Protein AF-A0A8X7TJM4-F1 (afdb_monomer_lite)

Organism: Brassica carinata (NCBI:txid52824)

Radius of gyration: 32.13 Å; chains: 1; bounding box: 67×34×89 Å

Secondary structure (DSSP, 8-state):
-HHHHHHHHHHHHHHHHHHHHHHHHHHHHHHHHHHHHHHHHHHHHHHHHHHHHHHHHHHHHHHHHHTTSS-GGGS-HHHHHHHHHHHHHHHHHHHHHTT-----TTSHHHHHHHHH--

Sequence (118 aa):
MEKELDHMRKVVKELTKELKAMAMARKTVDVESYLKTKINNMKEELDHKRKVVKELEMDRLMHELENGRRSLGDLSQTEIDDLKSYTSNKITALNKLLGYPEHPEGDLLSAHLMTMMT

Foldseek 3Di:
DVVVVVVVVVVVVVVVVVVVVVVVVVVCVVVVVVVVVVVVVVVVVVVVVVVVVLLVVLVVVVVCPVVVVDDPVNDDPVNVVSNVVSVVVVVQVVCVVVVHPDDPPPPPVVVVVVVVVD

pLDDT: mean 85.02, std 14.14, range [48.44, 97.12]

Structure (mmCIF, N/CA/C/O backbone):
data_AF-A0A8X7TJM4-F1
#
_entry.id   AF-A0A8X7TJM4-F1
#
loop_
_atom_site.group_PDB
_atom_site.id
_atom_site.type_symbol
_atom_site.label_atom_id
_atom_site.label_alt_id
_atom_site.label_comp_id
_atom_site.label_asym_id
_atom_site.label_entity_id
_atom_site.label_seq_id
_atom_site.pdbx_PDB_ins_code
_atom_site.Cartn_x
_atom_site.Cartn_y
_atom_site.Cartn_z
_atom_site.occupancy
_atom_site.B_iso_or_equiv
_atom_site.auth_seq_id
_atom_site.auth_comp_id
_atom_site.auth_asym_id
_atom_site.auth_atom_id
_atom_site.pdbx_PDB_model_num
ATOM 1 N N . MET A 1 1 ? 45.144 1.906 -54.757 1.00 72.44 1 MET A N 1
ATOM 2 C CA . MET A 1 1 ? 43.947 1.119 -55.120 1.00 72.44 1 MET A CA 1
ATOM 3 C C . MET A 1 1 ? 43.697 -0.067 -54.183 1.00 72.44 1 MET A C 1
ATOM 5 O O . MET A 1 1 ? 42.753 -0.002 -53.414 1.00 72.44 1 MET A O 1
ATOM 9 N N . GLU A 1 2 ? 44.520 -1.123 -54.159 1.00 87.44 2 GLU A N 1
ATOM 10 C CA . GLU A 1 2 ? 44.219 -2.331 -53.351 1.00 87.44 2 GLU A CA 1
ATOM 11 C C . GLU A 1 2 ? 44.330 -2.116 -51.827 1.00 87.44 2 GLU A C 1
ATOM 13 O O . GLU A 1 2 ? 43.443 -2.511 -51.077 1.00 87.44 2 GLU A O 1
ATOM 18 N N . LYS A 1 3 ? 45.346 -1.370 -51.368 1.00 89.94 3 LYS A N 1
ATOM 19 C CA . LYS A 1 3 ? 45.481 -0.964 -49.952 1.00 89.94 3 LYS A CA 1
ATOM 20 C C . LYS A 1 3 ? 44.335 -0.066 -49.468 1.00 89.94 3 LYS A C 1
ATOM 22 O O . LYS A 1 3 ? 43.933 -0.148 -48.313 1.00 89.94 3 LYS A O 1
ATOM 27 N N . GLU A 1 4 ? 43.809 0.788 -50.343 1.00 90.12 4 GLU A N 1
ATOM 28 C CA . GLU A 1 4 ? 42.675 1.668 -50.026 1.00 90.12 4 GLU A CA 1
ATOM 29 C C . GLU A 1 4 ? 41.373 0.872 -49.954 1.00 90.12 4 GLU A C 1
ATOM 31 O O . GLU A 1 4 ? 40.573 1.090 -49.049 1.00 90.12 4 GLU A O 1
ATOM 36 N N . LEU A 1 5 ? 41.184 -0.096 -50.856 1.00 93.62 5 LEU A N 1
ATOM 37 C CA . LEU A 1 5 ? 40.059 -1.029 -50.797 1.00 93.62 5 LEU A CA 1
ATOM 38 C C . LEU A 1 5 ? 40.070 -1.842 -49.501 1.00 93.62 5 LEU A C 1
ATOM 40 O O . LEU A 1 5 ? 39.022 -2.012 -48.880 1.00 93.62 5 LEU A O 1
ATOM 44 N N . ASP A 1 6 ? 41.240 -2.301 -49.064 1.00 96.06 6 ASP A N 1
ATOM 45 C CA . ASP A 1 6 ? 41.367 -3.061 -47.821 1.00 96.06 6 ASP A CA 1
ATOM 46 C C . ASP A 1 6 ? 41.115 -2.187 -46.581 1.00 96.06 6 ASP A C 1
ATOM 48 O O . ASP A 1 6 ? 40.394 -2.576 -45.656 1.00 96.06 6 ASP A O 1
ATOM 52 N N . HIS A 1 7 ? 41.598 -0.940 -46.605 1.00 92.62 7 HIS A N 1
ATOM 53 C CA . HIS A 1 7 ? 41.282 0.049 -45.578 1.00 92.62 7 HIS A CA 1
ATOM 54 C C . HIS A 1 7 ? 39.775 0.333 -45.498 1.00 92.62 7 HIS A C 1
ATOM 56 O O . HIS A 1 7 ? 39.194 0.286 -44.413 1.00 92.62 7 HIS A O 1
ATOM 62 N N . MET A 1 8 ? 39.112 0.545 -46.638 1.00 94.75 8 MET A N 1
ATOM 63 C CA . MET A 1 8 ? 37.664 0.768 -46.688 1.00 94.75 8 MET A CA 1
ATOM 64 C C . MET A 1 8 ? 36.878 -0.444 -46.180 1.00 94.75 8 MET A C 1
ATOM 66 O O . MET A 1 8 ? 35.935 -0.278 -45.408 1.00 94.75 8 MET A O 1
ATOM 70 N N . ARG A 1 9 ? 37.284 -1.671 -46.531 1.00 96.25 9 ARG A N 1
ATOM 71 C CA . ARG A 1 9 ? 36.666 -2.897 -45.993 1.00 96.25 9 ARG A CA 1
ATOM 72 C C . ARG A 1 9 ? 36.775 -2.966 -44.475 1.00 96.25 9 ARG A C 1
ATOM 74 O O . ARG A 1 9 ? 35.802 -3.326 -43.810 1.00 96.25 9 ARG A O 1
ATOM 81 N N . LYS A 1 10 ? 37.931 -2.594 -43.921 1.00 95.88 10 LYS A N 1
ATOM 82 C CA . LYS A 1 10 ? 38.141 -2.542 -42.471 1.00 95.88 10 LYS A CA 1
ATOM 83 C C . LYS A 1 10 ? 37.224 -1.512 -41.806 1.00 95.88 10 LYS A C 1
ATOM 85 O O . LYS A 1 10 ? 36.568 -1.845 -40.824 1.00 95.88 10 LYS A O 1
ATOM 90 N N . VAL A 1 11 ? 37.118 -0.310 -42.371 1.00 94.69 11 VAL A N 1
ATOM 91 C CA . VAL A 1 11 ? 36.235 0.755 -41.861 1.00 94.69 11 VAL A CA 1
ATOM 92 C C . VAL A 1 11 ? 34.764 0.328 -41.892 1.00 94.69 11 VAL A C 1
ATOM 94 O O . VAL A 1 11 ? 34.069 0.444 -40.887 1.00 94.69 11 VAL A O 1
ATOM 97 N N . VAL A 1 12 ? 34.293 -0.248 -43.002 1.00 96.44 12 VAL A N 1
ATOM 98 C CA . VAL A 1 12 ? 32.906 -0.735 -43.128 1.00 96.44 12 VAL A CA 1
ATOM 99 C C . VAL A 1 12 ? 32.595 -1.824 -42.098 1.00 96.44 12 VAL A C 1
ATOM 101 O O . VAL A 1 12 ? 31.497 -1.858 -41.535 1.00 96.44 12 VAL A O 1
ATOM 104 N N . LYS A 1 13 ? 33.556 -2.710 -41.820 1.00 96.50 13 LYS A N 1
ATOM 105 C CA . LYS A 1 13 ? 33.395 -3.778 -40.828 1.00 96.50 13 LYS A CA 1
ATOM 106 C C . LYS A 1 13 ? 33.220 -3.223 -39.413 1.00 96.50 13 LYS A C 1
ATOM 108 O O . LYS A 1 13 ? 32.318 -3.677 -38.708 1.00 96.50 13 LYS A O 1
ATOM 113 N N . GLU A 1 14 ? 34.030 -2.242 -39.021 1.00 92.88 14 GLU A N 1
ATOM 114 C CA . GLU A 1 14 ? 33.910 -1.608 -37.702 1.00 92.88 14 GLU A CA 1
ATOM 115 C C . GLU A 1 14 ? 32.616 -0.796 -37.579 1.00 92.88 14 GLU A C 1
ATOM 117 O O . GLU A 1 14 ? 31.867 -1.000 -36.625 1.00 92.88 14 GLU A O 1
ATOM 122 N N . LEU A 1 15 ? 32.251 -0.008 -38.595 1.00 91.38 15 LEU A N 1
ATOM 123 C CA . LEU A 1 15 ? 30.978 0.727 -38.603 1.00 91.38 15 LEU A CA 1
ATOM 124 C C . LEU A 1 15 ? 29.764 -0.207 -38.496 1.00 91.38 15 LEU A C 1
ATOM 126 O O . LEU A 1 15 ? 28.801 0.081 -37.788 1.00 91.38 15 LEU A O 1
ATOM 130 N N . THR A 1 16 ? 29.810 -1.371 -39.148 1.00 93.56 16 THR A N 1
ATOM 131 C CA . THR A 1 16 ? 28.744 -2.381 -39.043 1.00 93.56 16 THR A CA 1
ATOM 132 C C . THR A 1 16 ? 28.656 -2.968 -37.632 1.00 93.56 16 THR A C 1
ATOM 134 O O . THR A 1 16 ? 27.563 -3.264 -37.141 1.00 93.56 16 THR A O 1
ATOM 137 N N . LYS A 1 17 ? 29.801 -3.159 -36.968 1.00 92.06 17 LYS A N 1
ATOM 138 C CA . LYS A 1 17 ? 29.870 -3.665 -35.594 1.00 92.06 17 LYS A CA 1
ATOM 139 C C . LYS A 1 17 ? 29.294 -2.647 -34.608 1.00 92.06 17 LYS A C 1
ATOM 141 O O . LYS A 1 17 ? 28.469 -3.022 -33.775 1.00 92.06 17 LYS A O 1
ATOM 146 N N . GLU A 1 18 ? 29.657 -1.377 -34.751 1.00 88.25 18 GLU A N 1
ATOM 147 C CA . GLU A 1 18 ? 29.117 -0.274 -33.949 1.00 88.25 18 GLU A CA 1
ATOM 148 C C . GLU A 1 18 ? 27.611 -0.097 -34.164 1.00 88.25 18 GLU A C 1
ATOM 150 O O . GLU A 1 18 ? 26.859 -0.003 -33.194 1.00 88.25 18 GLU A O 1
ATOM 155 N N . LEU A 1 19 ? 27.135 -0.156 -35.413 1.00 87.62 19 LEU A N 1
ATOM 156 C CA . LEU A 1 19 ? 25.708 -0.063 -35.732 1.00 87.62 19 LEU A CA 1
ATOM 157 C C . LEU A 1 19 ? 24.891 -1.171 -35.050 1.00 87.62 19 LEU A C 1
ATOM 159 O O . LEU A 1 19 ? 23.824 -0.912 -34.489 1.00 87.62 19 LEU A O 1
ATOM 163 N N . LYS A 1 20 ? 25.405 -2.408 -35.049 1.00 87.38 20 LYS A N 1
ATOM 164 C CA . LYS A 1 20 ? 24.773 -3.536 -34.346 1.00 87.38 20 LYS A CA 1
ATOM 165 C C . LYS A 1 20 ? 24.766 -3.333 -32.831 1.00 87.38 20 LYS A C 1
ATOM 167 O O . LYS A 1 20 ? 23.745 -3.601 -32.201 1.00 87.38 20 LYS A O 1
ATOM 172 N N . ALA A 1 21 ? 25.864 -2.845 -32.254 1.00 80.94 21 ALA A N 1
ATOM 173 C CA . ALA A 1 21 ? 25.948 -2.557 -30.824 1.00 80.94 21 ALA A CA 1
ATOM 174 C C . ALA A 1 21 ? 24.939 -1.474 -30.405 1.00 80.94 21 ALA A C 1
ATOM 176 O O . ALA A 1 21 ? 24.201 -1.671 -29.442 1.00 80.94 21 ALA A O 1
ATOM 177 N N . MET A 1 22 ? 24.826 -0.387 -31.177 1.00 82.31 22 MET A N 1
ATOM 178 C CA . MET A 1 22 ? 23.849 0.682 -30.936 1.00 82.31 22 MET A CA 1
ATOM 179 C C . MET A 1 22 ? 22.399 0.188 -31.035 1.00 82.31 22 MET A C 1
ATOM 181 O O . MET A 1 22 ? 21.570 0.534 -30.196 1.00 82.31 22 MET A O 1
ATOM 185 N N . ALA A 1 23 ? 22.079 -0.657 -32.021 1.00 77.12 23 ALA A N 1
ATOM 186 C CA . ALA A 1 23 ? 20.737 -1.223 -32.165 1.00 77.12 23 ALA A CA 1
ATOM 187 C C . ALA A 1 23 ? 20.355 -2.152 -30.997 1.00 77.12 23 ALA A C 1
ATOM 189 O O . ALA A 1 23 ? 19.211 -2.124 -30.539 1.00 77.12 23 ALA A O 1
ATOM 190 N N . MET A 1 24 ? 21.304 -2.954 -30.500 1.00 74.31 24 MET A N 1
ATOM 191 C CA . MET A 1 24 ? 21.094 -3.811 -29.329 1.00 74.31 24 MET A CA 1
ATOM 192 C C . MET A 1 24 ? 20.941 -2.981 -28.056 1.00 74.31 24 MET A C 1
ATOM 194 O O . MET A 1 24 ? 19.973 -3.191 -27.334 1.00 74.31 24 MET A O 1
ATOM 198 N N . ALA A 1 25 ? 21.814 -1.991 -27.840 1.00 71.31 25 ALA A N 1
ATOM 199 C CA . ALA A 1 25 ? 21.729 -1.072 -26.708 1.00 71.31 25 ALA A CA 1
ATOM 200 C C . ALA A 1 25 ? 20.385 -0.327 -26.675 1.00 71.31 25 ALA A C 1
ATOM 202 O O . ALA A 1 25 ? 19.761 -0.211 -25.626 1.00 71.31 25 ALA A O 1
ATOM 203 N N . ARG A 1 26 ? 19.883 0.122 -27.833 1.00 71.50 26 ARG A N 1
ATOM 204 C CA . ARG A 1 26 ? 18.571 0.777 -27.929 1.00 71.50 26 ARG A CA 1
ATOM 205 C C . ARG A 1 26 ? 17.424 -0.161 -27.543 1.00 71.50 26 ARG A C 1
ATOM 207 O O . ARG A 1 26 ? 16.535 0.258 -26.813 1.00 71.50 26 ARG A O 1
ATOM 214 N N . LYS A 1 27 ? 17.449 -1.419 -28.000 1.00 72.12 27 LYS A N 1
ATOM 215 C CA . LYS A 1 27 ? 16.436 -2.425 -27.630 1.00 72.12 27 LYS A CA 1
ATOM 216 C C . LYS A 1 27 ? 16.492 -2.784 -26.147 1.00 72.12 27 LYS A C 1
ATOM 218 O O . LYS A 1 27 ? 15.448 -2.936 -25.526 1.00 72.12 27 LYS A O 1
ATOM 223 N N . THR A 1 28 ? 17.685 -2.923 -25.573 1.00 66.56 28 THR A N 1
ATOM 224 C CA . THR A 1 28 ? 17.836 -3.263 -24.153 1.00 66.56 28 THR A CA 1
ATOM 225 C C . THR A 1 28 ? 17.431 -2.106 -23.252 1.00 66.56 28 THR A C 1
ATOM 227 O O . THR A 1 28 ? 16.730 -2.348 -22.282 1.00 66.56 28 THR A O 1
ATOM 230 N N . VAL A 1 29 ? 17.788 -0.863 -23.594 1.00 71.06 29 VAL A N 1
ATOM 231 C CA . VAL A 1 29 ? 17.386 0.333 -22.831 1.00 71.06 29 VAL A CA 1
ATOM 232 C C . VAL A 1 29 ? 15.867 0.524 -22.852 1.00 71.06 29 VAL A C 1
ATOM 234 O O . VAL A 1 29 ? 15.280 0.844 -21.821 1.00 71.06 29 VAL A O 1
ATOM 237 N N . ASP A 1 30 ? 15.220 0.282 -23.994 1.00 80.44 30 ASP A N 1
ATOM 238 C CA . ASP A 1 30 ? 13.761 0.373 -24.127 1.00 80.44 30 ASP A CA 1
ATOM 239 C C . ASP A 1 30 ? 13.044 -0.692 -23.278 1.00 80.44 30 ASP A C 1
ATOM 241 O O . ASP A 1 30 ? 12.149 -0.378 -22.492 1.00 80.44 30 ASP A O 1
ATOM 245 N N . VAL A 1 31 ? 13.512 -1.945 -23.333 1.00 81.50 31 VAL A N 1
ATOM 246 C CA . VAL A 1 31 ? 12.953 -3.043 -22.526 1.00 81.50 31 VAL A CA 1
ATOM 247 C C . VAL A 1 31 ? 13.236 -2.853 -21.034 1.00 81.50 31 VAL A C 1
ATOM 249 O O . VAL A 1 31 ? 12.342 -3.050 -20.214 1.00 81.50 31 VAL A O 1
ATOM 252 N N . GLU A 1 32 ? 14.449 -2.453 -20.655 1.00 86.62 32 GLU A N 1
ATOM 253 C CA . GLU A 1 32 ? 14.825 -2.228 -19.256 1.00 86.62 32 GLU A CA 1
ATOM 254 C C . GLU A 1 32 ? 14.021 -1.077 -18.640 1.00 86.62 32 GLU A C 1
ATOM 256 O O . GLU A 1 32 ? 13.465 -1.228 -17.551 1.00 86.62 32 GLU A O 1
ATOM 261 N N . SER A 1 33 ? 13.895 0.050 -19.348 1.00 86.56 33 SER A N 1
ATOM 262 C CA . SER A 1 33 ? 13.098 1.195 -18.896 1.00 86.56 33 SER A CA 1
ATOM 263 C C . SER A 1 33 ? 11.613 0.844 -18.760 1.00 86.56 33 SER A C 1
ATOM 265 O O . SER A 1 33 ? 10.980 1.165 -17.744 1.00 86.56 33 SER A O 1
ATOM 267 N N . TYR A 1 34 ? 11.068 0.112 -19.737 1.00 82.44 34 TYR A N 1
ATOM 268 C CA . TYR A 1 34 ? 9.696 -0.386 -19.698 1.00 82.44 34 TYR A CA 1
ATOM 269 C C . TYR A 1 34 ? 9.460 -1.312 -18.496 1.00 82.44 34 TYR A C 1
ATOM 271 O O . TYR A 1 34 ? 8.518 -1.106 -17.726 1.00 82.44 34 TYR A O 1
ATOM 279 N N . LEU A 1 35 ? 10.339 -2.297 -18.282 1.00 90.44 35 LEU A N 1
ATOM 280 C CA . LEU A 1 35 ? 10.242 -3.222 -17.151 1.00 90.44 35 LEU A CA 1
ATOM 281 C C . LEU A 1 35 ? 10.381 -2.497 -15.812 1.00 90.44 35 LEU A C 1
ATOM 283 O O . LEU A 1 35 ? 9.609 -2.771 -14.895 1.00 90.44 35 LEU A O 1
ATOM 287 N N . LYS A 1 36 ? 11.309 -1.541 -15.697 1.00 92.56 36 LYS A N 1
ATOM 288 C CA . LYS A 1 36 ? 11.491 -0.735 -14.483 1.00 92.56 36 LYS A CA 1
ATOM 289 C C . LYS A 1 36 ? 10.231 0.058 -14.142 1.00 92.56 36 LYS A C 1
ATOM 291 O O . LYS A 1 36 ? 9.787 0.027 -12.996 1.00 92.56 36 LYS A O 1
ATOM 296 N N . THR A 1 37 ? 9.623 0.704 -15.137 1.00 90.19 37 THR A N 1
ATOM 297 C CA . THR A 1 37 ? 8.341 1.408 -14.975 1.00 90.19 37 THR A CA 1
ATOM 298 C C . THR A 1 37 ? 7.244 0.445 -14.531 1.00 90.19 37 THR A C 1
ATOM 300 O O . THR A 1 37 ? 6.554 0.700 -13.548 1.00 90.19 37 THR A O 1
ATOM 303 N N . LYS A 1 38 ? 7.121 -0.715 -15.189 1.00 90.06 38 LYS A N 1
ATOM 304 C CA . LYS A 1 38 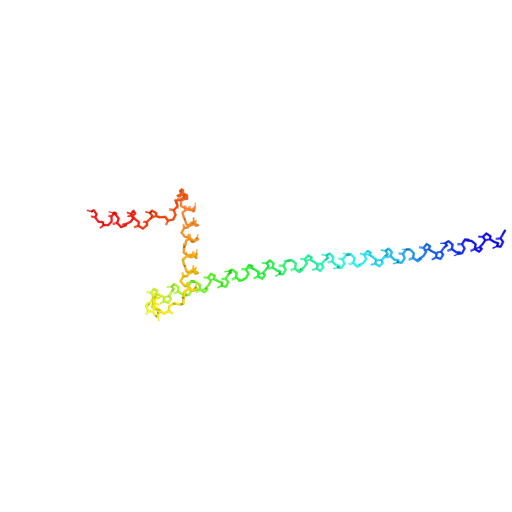? 6.100 -1.706 -14.835 1.00 90.06 38 LYS A CA 1
ATOM 305 C C . LYS A 1 38 ? 6.274 -2.230 -13.407 1.00 90.06 38 LYS A C 1
ATOM 307 O O . LYS A 1 38 ? 5.284 -2.370 -12.696 1.00 90.06 38 LYS A O 1
ATOM 312 N N . ILE A 1 39 ? 7.512 -2.490 -12.980 1.00 95.31 39 ILE A N 1
ATOM 313 C CA . ILE A 1 39 ? 7.838 -2.911 -11.610 1.00 95.31 39 ILE A CA 1
ATOM 314 C C . ILE A 1 39 ? 7.443 -1.838 -10.596 1.00 95.31 39 ILE A C 1
ATOM 316 O O . ILE A 1 39 ? 6.868 -2.180 -9.566 1.00 95.31 39 ILE A O 1
ATOM 320 N N . ASN A 1 40 ? 7.724 -0.565 -10.871 1.00 94.94 40 ASN A N 1
ATOM 321 C CA . ASN A 1 40 ? 7.342 0.524 -9.973 1.00 94.94 40 ASN A CA 1
ATOM 322 C C . ASN A 1 40 ? 5.822 0.624 -9.827 1.00 94.94 40 ASN A C 1
ATOM 324 O O . ASN A 1 40 ? 5.336 0.609 -8.701 1.00 94.94 40 ASN A O 1
ATOM 328 N N . ASN A 1 41 ? 5.074 0.580 -10.931 1.00 91.44 41 ASN A N 1
ATOM 329 C CA . ASN A 1 41 ? 3.611 0.595 -10.877 1.00 91.44 41 ASN A CA 1
ATOM 330 C C . ASN A 1 41 ? 3.064 -0.598 -10.073 1.00 91.44 41 ASN A C 1
ATOM 332 O O . ASN A 1 41 ? 2.165 -0.440 -9.256 1.00 91.44 41 ASN A O 1
ATOM 336 N N . MET A 1 42 ? 3.638 -1.795 -10.249 1.00 93.69 42 MET A N 1
ATOM 337 C CA . MET A 1 42 ? 3.242 -2.973 -9.464 1.00 93.69 42 MET A CA 1
ATOM 338 C C . MET A 1 42 ? 3.550 -2.817 -7.967 1.00 93.69 42 MET A C 1
ATOM 340 O O . MET A 1 42 ? 2.782 -3.305 -7.141 1.00 93.69 42 MET A O 1
ATOM 344 N N . LYS A 1 43 ? 4.652 -2.150 -7.600 1.00 96.56 43 LYS A N 1
ATOM 345 C CA . LYS A 1 43 ? 4.971 -1.843 -6.196 1.00 96.56 43 LYS A CA 1
ATOM 346 C C . LYS A 1 43 ? 3.969 -0.857 -5.600 1.00 96.56 43 LYS A C 1
ATOM 348 O O . LYS A 1 43 ? 3.465 -1.109 -4.513 1.00 96.56 43 LYS A O 1
ATOM 353 N N . GLU A 1 44 ? 3.641 0.206 -6.328 1.00 96.75 44 GLU A N 1
ATOM 354 C CA . GLU A 1 44 ? 2.642 1.194 -5.906 1.00 96.75 44 GLU A CA 1
ATOM 355 C C . GLU A 1 44 ? 1.260 0.554 -5.722 1.00 96.75 44 GLU A C 1
ATOM 357 O O . GLU A 1 44 ? 0.610 0.759 -4.697 1.00 96.75 44 GLU A O 1
ATOM 362 N N . GLU A 1 45 ? 0.834 -0.292 -6.665 1.00 95.94 45 GLU A N 1
ATOM 363 C CA . GLU A 1 45 ? -0.411 -1.055 -6.547 1.00 95.94 45 GLU A CA 1
ATOM 364 C C . GLU A 1 4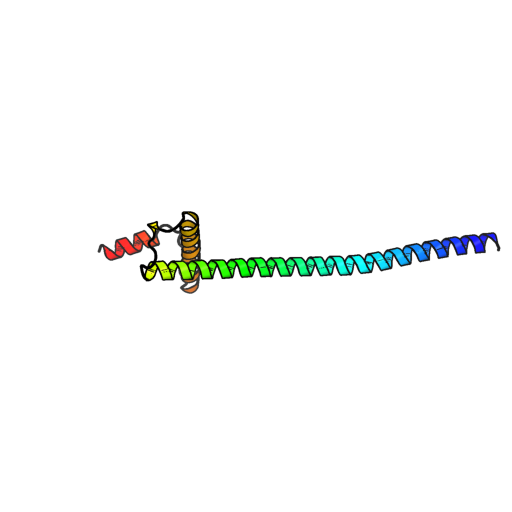5 ? -0.393 -2.005 -5.342 1.00 95.94 45 GLU A C 1
ATOM 366 O O . GLU A 1 45 ? -1.396 -2.128 -4.636 1.00 95.94 45 GLU A O 1
ATOM 371 N N . LEU A 1 46 ? 0.731 -2.682 -5.089 1.00 96.50 46 LEU A N 1
ATOM 372 C CA . LEU A 1 46 ? 0.877 -3.578 -3.944 1.00 96.50 46 LEU A CA 1
ATOM 373 C C . LEU A 1 46 ? 0.769 -2.818 -2.620 1.00 96.50 46 LEU A C 1
ATOM 375 O O . LEU A 1 46 ? 0.057 -3.263 -1.720 1.00 96.50 46 LEU A O 1
ATOM 379 N N . ASP A 1 47 ? 1.440 -1.677 -2.503 1.00 97.12 47 ASP A N 1
ATOM 380 C CA . ASP A 1 47 ? 1.409 -0.859 -1.293 1.00 97.12 47 ASP A CA 1
ATOM 381 C C . ASP A 1 47 ? 0.024 -0.243 -1.069 1.00 97.12 47 ASP A C 1
ATOM 383 O O . ASP A 1 47 ? -0.489 -0.266 0.053 1.00 97.12 47 ASP A O 1
ATOM 387 N N . HIS A 1 48 ? -0.649 0.192 -2.138 1.00 95.62 48 HIS A N 1
ATOM 388 C CA . HIS A 1 48 ? -2.043 0.622 -2.065 1.00 95.62 48 HIS A CA 1
ATOM 389 C C . HIS A 1 48 ? -2.956 -0.504 -1.559 1.00 95.62 48 HIS A C 1
ATOM 391 O O . HIS A 1 48 ? -3.729 -0.303 -0.621 1.00 95.62 48 HIS A O 1
ATOM 397 N N . LYS A 1 49 ? -2.837 -1.715 -2.117 1.00 96.19 49 LYS A N 1
ATOM 398 C CA . LYS A 1 49 ? -3.638 -2.869 -1.682 1.00 96.19 49 LYS A CA 1
ATOM 399 C C . LYS A 1 49 ? -3.364 -3.260 -0.234 1.00 96.19 49 LYS A C 1
ATOM 401 O O . LYS A 1 49 ? -4.307 -3.568 0.486 1.00 96.19 49 LYS A O 1
ATOM 406 N N . ARG A 1 50 ? -2.105 -3.223 0.212 1.00 95.31 50 ARG A N 1
ATOM 407 C CA . ARG A 1 50 ? -1.743 -3.466 1.619 1.00 95.31 50 ARG A CA 1
ATOM 408 C C . ARG A 1 50 ? -2.424 -2.475 2.551 1.00 95.31 50 ARG A C 1
ATOM 410 O O . ARG A 1 50 ? -2.957 -2.889 3.575 1.00 95.31 50 ARG A O 1
ATOM 417 N N . LYS A 1 51 ? -2.458 -1.193 2.176 1.00 92.50 51 LYS A N 1
ATOM 418 C CA . LYS A 1 51 ? -3.174 -0.171 2.943 1.00 92.50 51 LYS A CA 1
ATOM 419 C C . LYS A 1 51 ? -4.672 -0.479 3.028 1.00 92.50 51 LYS A C 1
ATOM 421 O O . LYS A 1 51 ? -5.214 -0.479 4.123 1.00 92.50 51 LYS A O 1
ATOM 426 N N . VAL A 1 52 ? -5.313 -0.815 1.906 1.00 94.69 52 VAL A N 1
ATOM 427 C CA . VAL A 1 52 ? -6.744 -1.175 1.878 1.00 94.69 52 VAL A CA 1
ATOM 428 C C . VAL A 1 52 ? -7.038 -2.396 2.752 1.00 94.69 52 VAL A C 1
ATOM 430 O O . VAL A 1 52 ? -7.987 -2.380 3.527 1.00 94.69 52 VAL A O 1
ATOM 433 N N . VAL A 1 53 ? -6.216 -3.446 2.666 1.00 96.00 53 VAL A N 1
ATOM 434 C CA . VAL A 1 53 ? -6.363 -4.634 3.524 1.00 96.00 53 VAL A CA 1
ATOM 435 C C . VAL A 1 53 ? -6.252 -4.250 4.995 1.00 96.00 53 VAL A C 1
ATOM 437 O O . VAL A 1 53 ? -7.085 -4.673 5.789 1.00 96.00 53 VAL A O 1
ATOM 440 N N . LYS A 1 54 ? -5.281 -3.401 5.350 1.00 93.25 54 LYS A N 1
ATOM 441 C CA . LYS A 1 54 ? -5.108 -2.951 6.730 1.00 93.25 54 LYS A CA 1
ATOM 442 C C . LYS A 1 54 ? -6.325 -2.180 7.244 1.00 93.25 54 LYS A C 1
ATOM 444 O O . LYS A 1 54 ? -6.752 -2.413 8.367 1.00 93.25 54 LYS A O 1
ATOM 449 N N . GLU A 1 55 ? -6.906 -1.300 6.430 1.00 93.06 55 GLU A N 1
ATOM 450 C CA . GLU A 1 55 ? -8.134 -0.575 6.788 1.00 93.06 55 GLU A CA 1
ATOM 451 C C . GLU A 1 55 ? -9.304 -1.542 7.032 1.00 93.06 55 GLU A C 1
ATOM 453 O O . GLU A 1 55 ? -9.982 -1.432 8.050 1.00 93.06 55 GLU A O 1
ATOM 458 N N . LEU A 1 56 ? -9.479 -2.553 6.173 1.00 95.25 56 LEU A N 1
ATOM 459 C CA . LEU A 1 56 ? -10.516 -3.579 6.343 1.00 95.25 56 LEU A CA 1
ATOM 460 C C . LEU A 1 56 ? -10.308 -4.442 7.596 1.00 95.25 56 LEU A C 1
ATOM 462 O O . LEU A 1 56 ? -11.278 -4.809 8.261 1.00 95.25 56 LEU A O 1
ATOM 466 N N . GLU A 1 57 ? -9.060 -4.777 7.930 1.00 95.31 57 GLU A N 1
ATOM 467 C CA . GLU A 1 57 ? -8.725 -5.480 9.173 1.00 95.31 57 GLU A CA 1
ATOM 468 C C . GLU A 1 57 ? -9.111 -4.649 10.401 1.00 95.31 57 GLU A C 1
ATOM 470 O O . GLU A 1 57 ? -9.686 -5.194 11.343 1.00 95.31 57 GLU A O 1
ATOM 475 N N . MET A 1 58 ? -8.843 -3.339 10.382 1.00 95.06 58 MET A N 1
ATOM 476 C CA . MET A 1 58 ? -9.206 -2.439 11.481 1.00 95.06 58 MET A CA 1
ATOM 477 C C . MET A 1 58 ? -10.719 -2.239 11.591 1.00 95.06 58 MET A C 1
ATOM 479 O O . MET A 1 58 ? -11.247 -2.291 12.698 1.00 95.06 58 MET A O 1
ATOM 483 N N . ASP A 1 59 ? -11.431 -2.089 10.471 1.00 93.19 59 ASP A N 1
ATOM 484 C CA . ASP A 1 59 ? -12.898 -1.993 10.462 1.00 93.19 59 ASP A CA 1
ATOM 485 C C . ASP A 1 59 ? -13.545 -3.259 11.029 1.00 93.19 59 ASP A C 1
ATOM 487 O O . ASP A 1 59 ? -14.463 -3.195 11.851 1.00 93.19 59 ASP A O 1
ATOM 491 N N . ARG A 1 60 ? -13.029 -4.430 10.642 1.00 94.75 60 ARG A N 1
ATOM 492 C CA . ARG A 1 60 ? -13.473 -5.704 11.207 1.00 94.75 60 ARG A CA 1
ATOM 493 C C . ARG A 1 60 ? -13.214 -5.761 12.711 1.00 94.75 60 ARG A C 1
ATOM 495 O O . ARG A 1 60 ? -14.096 -6.182 13.456 1.00 94.75 60 ARG A O 1
ATOM 502 N N . LEU A 1 61 ? -12.022 -5.365 13.148 1.00 94.75 61 LEU A N 1
ATOM 503 C CA . LEU A 1 61 ? -11.638 -5.399 14.555 1.00 94.75 61 LEU A CA 1
ATOM 504 C C . LEU A 1 61 ? -12.530 -4.482 15.402 1.00 94.75 61 LEU A C 1
ATOM 506 O O . LEU A 1 61 ? -13.049 -4.915 16.427 1.00 94.75 61 LEU A O 1
ATOM 510 N N . MET A 1 62 ? -12.774 -3.255 14.935 1.00 93.00 62 MET A N 1
ATOM 511 C CA . MET A 1 62 ? -13.715 -2.315 15.551 1.00 93.00 62 MET A CA 1
ATOM 512 C C . MET A 1 62 ? -15.114 -2.922 15.663 1.00 93.00 62 MET A C 1
ATOM 514 O O . MET A 1 62 ? -15.704 -2.910 16.740 1.00 93.00 62 MET A O 1
ATOM 518 N N . HIS A 1 63 ? -15.612 -3.547 14.594 1.00 94.19 63 HIS A N 1
ATOM 519 C CA . HIS A 1 63 ? -16.920 -4.195 14.608 1.00 94.19 63 HIS A CA 1
ATOM 520 C C . HIS A 1 63 ? -17.002 -5.366 15.606 1.00 94.19 63 HIS A C 1
ATOM 522 O O . HIS A 1 63 ? -18.031 -5.575 16.252 1.00 94.19 63 HIS A O 1
ATOM 528 N N . GLU A 1 64 ? -15.939 -6.159 15.751 1.00 94.94 64 GLU A N 1
ATOM 529 C CA . GLU A 1 64 ? -15.879 -7.245 16.738 1.00 94.94 64 GLU A CA 1
ATOM 530 C C . GLU A 1 64 ? -15.894 -6.710 18.181 1.00 94.94 64 GLU A C 1
ATOM 532 O O . GLU A 1 64 ? -16.585 -7.286 19.029 1.00 94.94 64 GLU A O 1
ATOM 537 N N . LEU A 1 65 ? -15.192 -5.600 18.439 1.00 94.31 65 LEU A N 1
ATOM 538 C CA . LEU A 1 65 ? -15.174 -4.912 19.734 1.00 94.31 65 LEU A CA 1
ATOM 539 C C . LEU A 1 65 ? -16.542 -4.300 20.074 1.00 94.31 65 LEU A C 1
ATOM 541 O O . LEU A 1 65 ? -17.057 -4.523 21.167 1.00 94.31 65 LEU A O 1
ATOM 545 N N . GLU A 1 66 ? -17.162 -3.584 19.132 1.00 93.56 66 GLU A N 1
ATOM 546 C CA . GLU A 1 66 ? -18.474 -2.939 19.310 1.00 93.56 66 GLU A CA 1
ATOM 547 C C . GLU A 1 66 ? -19.581 -3.943 19.651 1.00 93.56 66 GLU A C 1
ATOM 549 O O . GLU A 1 66 ? -20.456 -3.666 20.469 1.00 93.56 66 GLU A O 1
ATOM 554 N N . ASN A 1 67 ? -19.526 -5.138 19.061 1.00 95.25 67 ASN A N 1
ATOM 555 C CA . ASN A 1 67 ? -20.492 -6.203 19.327 1.00 95.25 67 ASN A CA 1
ATOM 556 C C . ASN A 1 67 ? -20.153 -7.051 20.564 1.00 95.25 67 ASN A C 1
ATOM 558 O O . ASN A 1 67 ? -20.819 -8.060 20.805 1.00 95.25 67 ASN A O 1
ATOM 562 N N . GLY A 1 68 ? -19.088 -6.718 21.300 1.00 92.62 68 GLY A N 1
ATOM 563 C CA . GLY A 1 68 ? -18.621 -7.493 22.451 1.00 92.62 68 GLY A CA 1
ATOM 564 C C . GLY A 1 68 ? -18.164 -8.916 22.108 1.00 92.62 68 GLY A C 1
ATOM 565 O O . GLY A 1 68 ? -18.086 -9.762 22.995 1.00 92.62 68 GLY A O 1
ATOM 566 N N . ARG A 1 69 ? -17.878 -9.210 20.830 1.00 94.44 69 ARG A N 1
ATOM 567 C CA . ARG A 1 69 ? -17.388 -10.529 20.382 1.00 94.44 69 ARG A CA 1
ATOM 568 C C . ARG A 1 69 ? -15.912 -10.737 20.704 1.00 94.44 69 ARG A C 1
ATOM 570 O O . ARG A 1 69 ? -15.453 -11.875 20.740 1.00 94.44 69 ARG A O 1
ATOM 577 N N . ARG A 1 70 ? -15.187 -9.642 20.914 1.00 94.00 70 ARG A N 1
ATOM 578 C CA . ARG A 1 70 ? -13.790 -9.602 21.338 1.00 94.00 70 ARG A CA 1
ATOM 579 C C . ARG A 1 70 ? -13.647 -8.513 22.394 1.00 94.00 70 ARG A C 1
ATOM 581 O O . ARG A 1 70 ? -14.288 -7.470 22.276 1.00 94.00 70 ARG A O 1
ATOM 588 N N . SER A 1 71 ? -12.841 -8.744 23.426 1.00 92.75 71 SER A N 1
ATOM 589 C CA . SER A 1 71 ? -12.525 -7.716 24.416 1.00 92.75 71 SER A CA 1
ATOM 590 C C . SER A 1 71 ? -11.212 -7.015 24.069 1.00 92.75 71 SER A C 1
ATOM 592 O O . SER A 1 71 ? -10.357 -7.569 23.377 1.00 92.75 71 SER A O 1
ATOM 594 N N . LEU A 1 72 ? -11.011 -5.802 24.592 1.00 89.81 72 LEU A N 1
ATOM 595 C CA . LEU A 1 72 ? -9.736 -5.090 24.445 1.00 89.81 72 LEU A CA 1
ATOM 596 C C . LEU A 1 72 ? -8.553 -5.866 25.051 1.00 89.81 72 LEU A C 1
ATOM 598 O O . LEU A 1 72 ? -7.430 -5.714 24.583 1.00 89.81 72 LEU A O 1
ATOM 602 N N . GLY A 1 73 ? -8.800 -6.706 26.065 1.00 92.88 73 GLY A N 1
ATOM 603 C CA . GLY A 1 73 ? -7.774 -7.553 26.681 1.00 92.88 73 GLY A CA 1
ATOM 604 C C . GLY A 1 73 ? -7.313 -8.712 25.793 1.00 92.88 73 GLY A C 1
ATOM 605 O O . GLY A 1 73 ? -6.235 -9.251 26.022 1.00 92.88 73 GLY A O 1
ATOM 606 N N . ASP A 1 74 ? -8.091 -9.060 24.764 1.00 93.56 74 ASP A N 1
ATOM 607 C CA . ASP A 1 74 ? -7.767 -10.124 23.803 1.00 93.56 74 ASP A CA 1
ATOM 608 C C . ASP A 1 74 ? -6.950 -9.610 22.606 1.00 93.56 74 ASP A C 1
ATOM 610 O O . ASP A 1 74 ? -6.659 -10.365 21.670 1.00 93.56 74 ASP A O 1
ATOM 614 N N . LEU A 1 75 ? -6.640 -8.312 22.573 1.00 93.94 75 LEU A N 1
ATOM 615 C CA . LEU A 1 75 ? -5.850 -7.699 21.513 1.00 93.94 75 LEU A CA 1
ATOM 616 C C . LEU A 1 75 ? -4.359 -7.842 21.802 1.00 93.94 75 LEU A C 1
ATOM 618 O O . LEU A 1 75 ? -3.888 -7.615 22.915 1.00 93.94 75 LEU A O 1
ATOM 622 N N . SER A 1 76 ? -3.594 -8.163 20.765 1.00 95.38 76 SER A N 1
ATOM 623 C CA . SER A 1 76 ? -2.144 -8.015 20.813 1.00 95.38 76 SER A CA 1
ATOM 624 C C . SER A 1 76 ? -1.751 -6.537 20.883 1.00 95.38 76 SER A C 1
ATOM 626 O O . SER A 1 76 ? -2.481 -5.654 20.429 1.00 95.38 76 SER A O 1
ATOM 628 N N . GLN A 1 77 ? -0.550 -6.259 21.395 1.00 95.00 77 GLN A N 1
ATOM 629 C CA . GLN A 1 77 ? -0.027 -4.891 21.449 1.00 95.00 77 GLN A CA 1
ATOM 630 C C . GLN A 1 77 ? 0.012 -4.236 20.058 1.00 95.00 77 GLN A C 1
ATOM 632 O O . GLN A 1 77 ? -0.353 -3.074 19.915 1.00 95.00 77 GLN A O 1
ATOM 637 N N . THR A 1 78 ? 0.379 -4.999 19.024 1.00 95.06 78 THR A N 1
ATOM 638 C CA . THR A 1 78 ? 0.391 -4.520 17.637 1.00 95.06 78 THR A CA 1
ATOM 639 C C . THR A 1 78 ? -1.006 -4.136 17.151 1.00 95.06 78 THR A C 1
ATOM 641 O O . THR A 1 78 ? -1.164 -3.063 16.585 1.00 95.06 78 THR A O 1
ATOM 644 N N . GLU A 1 79 ? -2.032 -4.948 17.426 1.00 94.31 79 GLU A N 1
ATOM 645 C CA . GLU A 1 79 ? -3.421 -4.609 17.073 1.00 94.31 79 GLU A CA 1
ATOM 646 C C . GLU A 1 79 ? -3.910 -3.348 17.801 1.00 94.31 79 GLU A C 1
ATOM 648 O O . GLU A 1 79 ? -4.614 -2.534 17.207 1.00 94.31 79 GLU A O 1
ATOM 653 N N . ILE A 1 80 ? -3.518 -3.158 19.065 1.00 93.56 80 ILE A N 1
ATOM 654 C CA . ILE A 1 80 ? -3.839 -1.945 19.830 1.00 93.56 80 ILE A CA 1
ATOM 655 C C . ILE A 1 80 ? -3.181 -0.715 19.196 1.00 93.56 80 ILE A C 1
ATOM 657 O O . ILE A 1 80 ? -3.833 0.317 19.030 1.00 93.56 80 ILE A O 1
ATOM 661 N N . ASP A 1 81 ? -1.898 -0.803 18.854 1.00 94.06 81 ASP A N 1
ATOM 662 C CA . ASP A 1 81 ? -1.159 0.318 18.271 1.00 94.06 81 ASP A CA 1
ATOM 663 C C . ASP A 1 81 ? -1.667 0.657 16.860 1.00 94.06 81 ASP A C 1
ATOM 665 O O . ASP A 1 81 ? -1.838 1.833 16.523 1.00 94.06 81 ASP A O 1
ATOM 669 N N . ASP A 1 82 ? -2.014 -0.362 16.072 1.00 93.38 82 ASP A N 1
ATOM 670 C CA . ASP A 1 82 ? -2.641 -0.195 14.763 1.00 93.38 82 ASP A CA 1
ATOM 671 C C . ASP A 1 82 ? -4.023 0.464 14.872 1.00 93.38 82 ASP A C 1
ATOM 673 O O . ASP A 1 82 ? -4.310 1.401 14.125 1.00 93.38 82 ASP A O 1
ATOM 677 N N . LEU A 1 83 ? -4.859 0.046 15.832 1.00 92.25 83 LEU A N 1
ATOM 678 C CA . LEU A 1 83 ? -6.162 0.668 16.094 1.00 92.25 83 LEU A CA 1
ATOM 679 C C . LEU A 1 83 ? -6.035 2.133 16.498 1.00 92.25 83 LEU A C 1
ATOM 681 O O . LEU A 1 83 ? -6.810 2.966 16.023 1.00 92.25 83 LEU A O 1
ATOM 685 N N . LYS A 1 84 ? -5.064 2.460 17.359 1.00 92.31 84 LYS A N 1
ATOM 686 C CA . LYS A 1 84 ? -4.784 3.849 17.747 1.00 92.31 84 LYS A CA 1
ATOM 687 C C . LYS A 1 84 ? -4.429 4.681 16.523 1.00 92.31 84 LYS A C 1
ATOM 689 O O . LYS A 1 84 ? -5.069 5.699 16.280 1.00 92.31 84 LYS A O 1
ATOM 694 N N . SER A 1 85 ? -3.469 4.218 15.720 1.00 92.69 85 SER A N 1
ATOM 695 C CA . SER A 1 85 ? -3.052 4.923 14.505 1.00 92.69 85 SER A CA 1
ATOM 696 C C . SER A 1 85 ? -4.208 5.082 13.513 1.00 92.69 85 SER A C 1
ATOM 698 O O . SER A 1 85 ? -4.451 6.176 13.001 1.00 92.69 85 SER A O 1
ATOM 700 N N . TYR A 1 86 ? -4.972 4.013 13.274 1.00 92.19 86 TYR A N 1
ATOM 701 C CA . TYR A 1 86 ? -6.136 4.024 12.392 1.00 92.19 86 TYR A CA 1
ATOM 702 C C . TYR A 1 86 ? -7.192 5.040 12.841 1.00 92.19 86 TYR A C 1
ATOM 704 O O . TYR A 1 86 ? -7.644 5.868 12.045 1.00 92.19 86 TYR A O 1
ATOM 712 N N . THR A 1 87 ? -7.542 5.019 14.126 1.00 90.56 87 THR A N 1
ATOM 713 C CA . THR A 1 87 ? -8.572 5.890 14.701 1.00 90.56 87 THR A CA 1
ATOM 714 C C . THR A 1 87 ? -8.123 7.350 14.712 1.00 90.56 87 THR A C 1
ATOM 716 O O . THR A 1 87 ? -8.881 8.211 14.267 1.00 90.56 87 THR A O 1
ATOM 719 N N . SER A 1 88 ? -6.876 7.641 15.104 1.00 91.88 88 SER A N 1
ATOM 720 C CA . SER A 1 88 ? -6.282 8.986 15.003 1.00 91.88 88 SER A CA 1
ATOM 721 C C . SER A 1 88 ? -6.344 9.536 13.576 1.00 91.88 88 SER A C 1
ATOM 723 O O . SER A 1 88 ? -6.764 10.676 13.353 1.00 91.88 88 SER A O 1
ATOM 725 N N . ASN A 1 89 ? -5.994 8.713 12.582 1.00 90.06 89 ASN A N 1
ATOM 726 C CA . ASN A 1 89 ? -6.039 9.105 11.173 1.00 90.06 89 ASN A CA 1
ATOM 727 C C . ASN A 1 89 ? -7.471 9.410 10.704 1.00 90.06 89 ASN A C 1
ATOM 729 O O . ASN A 1 89 ? -7.691 10.401 10.003 1.00 90.06 89 ASN A O 1
ATOM 733 N N . LYS A 1 90 ? -8.457 8.594 11.103 1.00 89.19 90 LYS A N 1
ATOM 734 C CA . LYS A 1 90 ? -9.877 8.823 10.785 1.00 89.19 90 LYS A CA 1
ATOM 735 C C . LYS A 1 90 ? -10.415 10.086 11.451 1.00 89.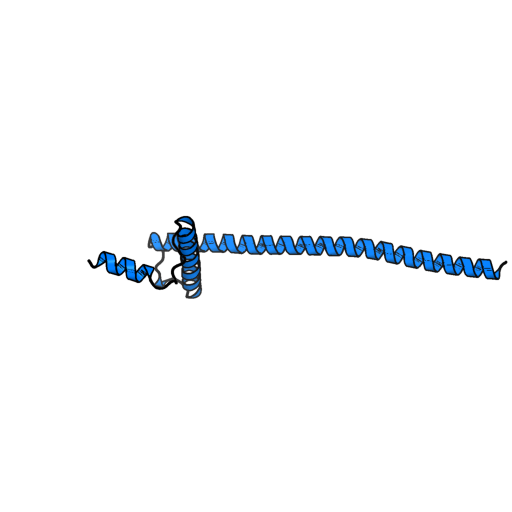19 90 LYS A C 1
ATOM 737 O O . LYS A 1 90 ? -11.060 10.879 10.770 1.00 89.19 90 LYS A O 1
ATOM 742 N N . ILE A 1 91 ? -10.110 10.311 12.729 1.00 89.88 91 ILE A N 1
ATOM 743 C CA . ILE A 1 91 ? -10.490 11.534 13.452 1.00 89.88 91 ILE A CA 1
ATOM 744 C C . ILE A 1 91 ? -9.896 12.760 12.757 1.00 89.88 91 ILE A C 1
ATOM 746 O O . ILE A 1 91 ? -10.615 13.712 12.467 1.00 89.88 91 ILE A O 1
ATOM 750 N N . THR A 1 92 ? -8.609 12.718 12.408 1.00 89.44 92 THR A N 1
ATOM 751 C CA . THR A 1 92 ? -7.937 13.812 11.692 1.00 89.44 92 THR A CA 1
ATOM 752 C C . THR A 1 92 ? -8.593 14.091 10.339 1.00 89.44 92 THR A C 1
ATOM 754 O O . THR A 1 92 ? -8.841 15.246 9.992 1.00 89.44 92 THR A O 1
ATOM 757 N N . ALA A 1 93 ? -8.913 13.047 9.570 1.00 88.50 93 ALA A N 1
ATOM 758 C CA . ALA A 1 93 ? -9.594 13.192 8.286 1.00 88.50 93 ALA A CA 1
ATOM 759 C C . ALA A 1 93 ? -11.007 13.783 8.438 1.00 88.50 93 ALA A C 1
ATOM 761 O O . ALA A 1 93 ? -11.392 14.658 7.663 1.00 88.50 93 ALA A O 1
ATOM 762 N N . LEU A 1 94 ? -11.762 13.351 9.452 1.00 88.2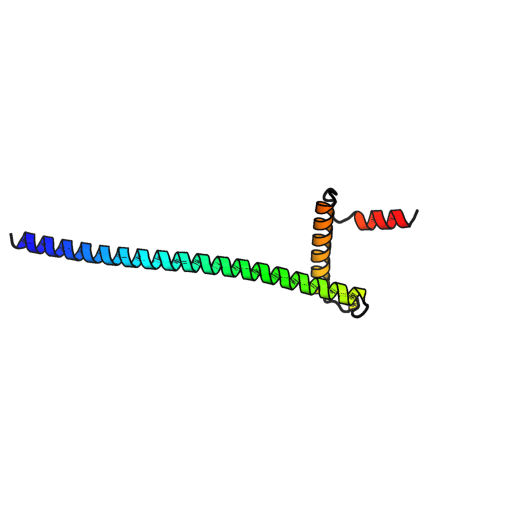5 94 LEU A N 1
ATOM 763 C CA . LEU A 1 94 ? -13.089 13.888 9.758 1.00 88.25 94 LEU A CA 1
ATOM 764 C C . LEU A 1 94 ? -13.020 15.349 10.208 1.00 88.25 94 LEU A C 1
ATOM 766 O O . LEU A 1 94 ? -13.791 16.166 9.716 1.00 88.25 94 LEU A O 1
ATOM 770 N N . ASN A 1 95 ? -12.059 15.707 11.061 1.00 88.94 95 ASN A N 1
ATOM 771 C CA . ASN A 1 95 ? -11.841 17.090 11.482 1.00 88.94 95 ASN A CA 1
ATOM 772 C C . ASN A 1 95 ? -11.566 18.003 10.283 1.00 88.94 95 ASN A C 1
ATOM 774 O O . ASN A 1 95 ? -12.180 19.062 10.171 1.00 88.94 95 ASN A O 1
ATOM 778 N N . LYS A 1 96 ? -10.731 17.554 9.334 1.00 88.19 96 LYS A N 1
ATOM 779 C CA . LYS A 1 96 ? -10.490 18.269 8.069 1.00 88.19 96 LYS A CA 1
ATOM 780 C C . LYS A 1 96 ? -11.764 18.450 7.251 1.00 88.19 96 LYS A C 1
ATOM 782 O O . LYS A 1 96 ? -12.006 19.545 6.754 1.00 88.19 96 LYS A O 1
ATOM 787 N N . LEU A 1 97 ? -12.577 17.401 7.118 1.00 89.50 97 LEU A N 1
ATOM 788 C CA . LEU A 1 97 ? -13.853 17.466 6.394 1.00 89.50 97 LEU A CA 1
ATOM 789 C C . LEU A 1 97 ? -14.854 18.422 7.053 1.00 89.50 97 LEU A C 1
ATOM 791 O O . LEU A 1 97 ? -15.609 19.091 6.353 1.00 89.50 97 LEU A O 1
ATOM 795 N N . LEU A 1 98 ? -14.846 18.502 8.382 1.00 89.50 98 LEU A N 1
ATOM 796 C CA . LEU A 1 98 ? -15.720 19.375 9.167 1.00 89.50 98 LEU A CA 1
ATOM 797 C C . LEU A 1 98 ? -15.173 20.806 9.317 1.00 89.50 98 LEU A C 1
ATOM 799 O O . LEU A 1 98 ? -15.847 21.656 9.893 1.00 89.50 98 LEU A O 1
ATOM 803 N N . GLY A 1 99 ? -13.977 21.093 8.792 1.00 85.25 99 GLY A N 1
ATOM 804 C CA . GLY A 1 99 ? -13.346 22.411 8.882 1.00 85.25 99 GLY A CA 1
ATOM 805 C C . GLY A 1 99 ? -12.799 22.754 10.271 1.00 85.25 99 GLY A C 1
ATOM 806 O O . GLY A 1 99 ? -12.522 23.924 10.539 1.00 85.25 99 GLY A O 1
ATOM 807 N N . TYR A 1 100 ? -12.630 21.764 11.152 1.00 77.88 100 TYR A N 1
ATOM 808 C CA . TYR A 1 100 ? -11.957 21.965 12.431 1.00 77.88 100 TYR A CA 1
ATOM 809 C C . TYR A 1 100 ? -10.442 22.103 12.210 1.00 77.88 100 TYR A C 1
ATOM 811 O O . TYR A 1 100 ? -9.863 21.318 11.450 1.00 77.88 100 TYR A O 1
ATOM 819 N N . PRO A 1 101 ? -9.775 23.077 12.858 1.00 67.06 101 PRO A N 1
ATOM 820 C CA . PRO A 1 101 ? -8.321 23.156 12.821 1.00 67.06 101 PRO A CA 1
ATOM 821 C C . PRO A 1 101 ? -7.710 21.881 13.423 1.00 67.06 101 PRO A C 1
ATOM 823 O O . PRO A 1 101 ? -8.291 21.271 14.322 1.00 67.06 101 PRO A O 1
ATOM 826 N N . GLU A 1 102 ? -6.549 21.459 12.909 1.00 60.66 102 GLU A N 1
ATOM 827 C CA . GLU A 1 102 ? -5.793 20.332 13.469 1.00 60.66 102 GLU A CA 1
ATOM 828 C C . GLU A 1 102 ? -5.436 20.653 14.926 1.00 60.66 102 GLU A C 1
ATOM 830 O O . GLU A 1 102 ? -4.511 21.412 15.209 1.00 60.66 102 GLU A O 1
ATOM 835 N N . HIS A 1 103 ? -6.211 20.109 15.862 1.00 55.34 103 HIS A N 1
ATOM 836 C CA . HIS A 1 103 ? -5.886 20.172 17.276 1.00 55.34 103 HIS A CA 1
ATOM 837 C C . HIS A 1 103 ? -4.897 19.045 17.601 1.00 55.34 103 HIS A C 1
ATOM 839 O O . HIS A 1 103 ? -5.142 17.902 17.206 1.00 55.34 103 HIS A O 1
ATOM 845 N N . PRO A 1 104 ? -3.787 19.336 18.303 1.00 52.31 104 PRO A N 1
ATOM 846 C CA . PRO A 1 104 ? -2.871 18.300 18.761 1.00 52.31 104 PRO A CA 1
ATOM 847 C C . PRO A 1 104 ? -3.634 17.280 19.621 1.00 52.31 104 PRO A C 1
ATOM 849 O O . PRO A 1 104 ? -4.519 17.655 20.388 1.00 52.31 104 PRO A O 1
ATOM 852 N N . GLU A 1 105 ? -3.300 15.995 19.461 1.00 52.75 105 GLU A N 1
ATOM 853 C CA . GLU A 1 105 ? -4.046 14.790 19.889 1.00 52.75 105 GLU A CA 1
ATOM 854 C C . GLU A 1 105 ? -4.353 14.648 21.407 1.00 52.75 105 GLU A C 1
ATOM 856 O O . GLU A 1 105 ? -4.744 13.576 21.861 1.00 52.75 105 GLU A O 1
ATOM 861 N N . GLY A 1 106 ? -4.213 15.699 22.219 1.00 48.44 106 GLY A N 1
ATOM 862 C CA . GLY A 1 106 ? -4.400 15.667 23.674 1.00 48.44 106 GLY A CA 1
ATOM 863 C C . GLY A 1 106 ? -5.741 16.186 24.208 1.00 48.44 106 GLY A C 1
ATOM 864 O O . GLY A 1 106 ? -6.131 15.798 25.307 1.00 48.44 106 GLY A O 1
ATOM 865 N N . ASP A 1 107 ? -6.473 17.027 23.469 1.00 53.06 107 ASP A N 1
ATOM 866 C CA . ASP A 1 107 ? -7.507 17.871 24.104 1.00 53.06 107 ASP A CA 1
ATOM 867 C C . ASP A 1 107 ? -8.964 17.414 23.915 1.00 53.06 107 ASP A C 1
ATOM 869 O O . ASP A 1 107 ? -9.833 17.814 24.689 1.00 53.06 107 ASP A O 1
ATOM 873 N N . LEU A 1 108 ? -9.271 16.536 22.951 1.00 53.75 108 LEU A N 1
ATOM 874 C CA . LEU A 1 108 ? -10.662 16.133 22.669 1.00 53.75 108 LEU A CA 1
ATOM 875 C C . LEU A 1 108 ? -11.266 15.215 23.746 1.00 53.75 108 LEU A C 1
ATOM 877 O O . LEU A 1 108 ? -12.427 15.390 24.115 1.00 53.75 108 LEU A O 1
ATOM 881 N N . LEU A 1 109 ? -10.483 14.279 24.298 1.00 54.97 109 LEU A N 1
ATOM 882 C CA . LEU A 1 109 ? -10.930 13.441 25.421 1.00 54.97 109 LEU A CA 1
ATOM 883 C C . LEU A 1 109 ? -11.141 14.281 26.689 1.00 54.97 109 LEU A C 1
ATOM 885 O O . LE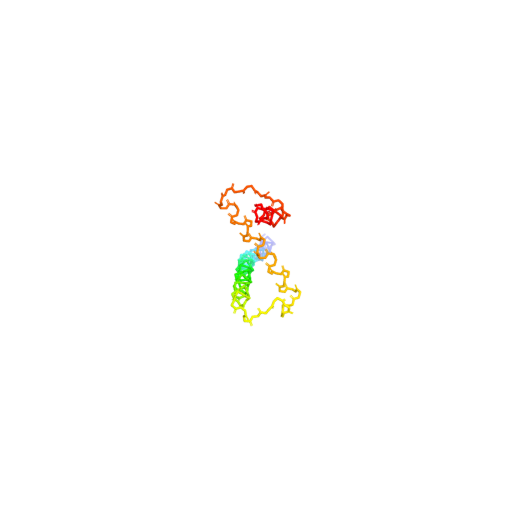U A 1 109 ? -12.112 14.068 27.411 1.00 54.97 109 LEU A O 1
ATOM 889 N 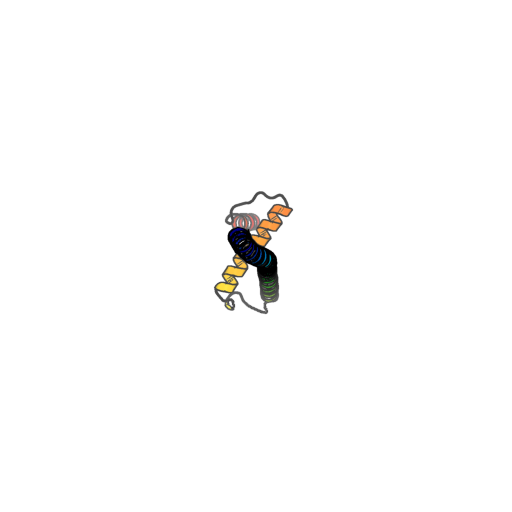N . SER A 1 110 ? -10.277 15.273 26.919 1.00 52.69 110 SER A N 1
ATOM 890 C CA . SER A 1 110 ? -10.371 16.187 28.062 1.00 52.69 110 SER A CA 1
ATOM 891 C C . SER A 1 110 ? -11.596 17.102 27.958 1.00 52.69 110 SER A C 1
ATOM 893 O O . SER A 1 110 ? -12.388 17.189 28.894 1.00 52.69 110 SER A O 1
ATOM 895 N N . ALA A 1 111 ? -11.823 17.719 26.794 1.00 52.91 111 ALA A N 1
ATOM 896 C CA . ALA A 1 111 ? -12.955 18.617 26.574 1.00 52.91 111 ALA A CA 1
ATOM 897 C C . ALA A 1 111 ? -14.312 17.890 26.628 1.00 52.91 111 ALA A C 1
ATOM 899 O O . ALA A 1 111 ? -15.272 18.416 27.196 1.00 52.91 111 ALA A O 1
ATOM 900 N N . HIS A 1 112 ? -14.404 16.668 26.091 1.00 55.09 112 HIS A N 1
ATOM 901 C CA . HIS A 1 112 ? -15.647 15.894 26.122 1.00 55.09 112 HIS A CA 1
ATOM 902 C C . HIS A 1 112 ? -15.983 15.380 27.532 1.00 55.09 112 HIS A C 1
ATOM 904 O O . HIS A 1 112 ? -17.132 15.484 27.957 1.00 55.09 112 HIS A O 1
ATOM 910 N N . LEU A 1 113 ? -14.982 14.922 28.298 1.00 55.25 113 LEU A N 1
ATOM 911 C CA . LEU A 1 113 ? -15.160 14.568 29.712 1.00 55.25 113 LEU A CA 1
ATOM 912 C C . LEU A 1 113 ? -15.534 15.787 30.568 1.00 55.25 113 LEU A C 1
ATOM 914 O O . LEU A 1 113 ? -16.411 15.683 31.418 1.00 55.25 113 LEU A O 1
ATOM 918 N N . MET A 1 114 ? -14.930 16.952 30.318 1.00 54.25 114 MET A N 1
ATOM 919 C CA . MET A 1 114 ? -15.262 18.197 31.026 1.00 54.25 114 MET A CA 1
ATOM 920 C C . MET A 1 114 ? -16.699 18.663 30.757 1.00 54.25 114 MET A C 1
ATOM 922 O O . MET A 1 114 ? -17.364 19.129 31.673 1.00 54.25 114 MET A O 1
ATOM 926 N N . THR A 1 115 ? -17.200 18.494 29.530 1.00 61.56 115 THR A N 1
ATOM 927 C CA . THR A 1 115 ? -18.566 18.909 29.154 1.00 61.56 115 THR A CA 1
ATOM 928 C C . THR A 1 115 ? -19.640 17.958 29.702 1.00 61.56 115 THR A C 1
ATOM 930 O O . THR A 1 115 ? -20.778 18.365 29.900 1.00 61.56 115 THR A O 1
ATOM 933 N N . MET A 1 116 ? -19.298 16.693 29.973 1.00 57.88 116 MET A N 1
ATOM 934 C CA . MET A 1 116 ? -20.207 15.730 30.614 1.00 57.88 116 MET A CA 1
ATOM 935 C C . MET A 1 116 ? -20.226 15.816 32.151 1.00 57.88 116 MET A C 1
ATOM 937 O O . MET A 1 116 ? -21.072 15.180 32.776 1.00 57.88 116 MET A O 1
ATOM 941 N N . MET A 1 117 ? -19.304 16.569 32.764 1.00 57.84 117 MET A N 1
ATOM 942 C CA . MET A 1 117 ? -19.205 16.744 34.223 1.00 57.84 117 MET A CA 1
ATOM 943 C C . MET A 1 117 ? -19.782 18.078 34.739 1.00 57.84 117 MET A C 1
ATOM 945 O O . MET A 1 117 ? -19.700 18.340 35.940 1.00 57.84 117 MET A O 1
ATOM 949 N N . THR A 1 118 ? -20.362 18.908 33.867 1.00 49.44 118 THR A N 1
ATOM 950 C CA . THR A 1 118 ? -21.090 20.148 34.209 1.00 49.44 118 THR A CA 1
ATOM 951 C C . THR A 1 118 ? -22.587 19.967 34.038 1.00 49.44 118 THR A C 1
ATOM 953 O O . THR A 1 118 ? -23.337 20.404 34.936 1.00 49.44 118 THR A O 1
#